Protein AF-A0AA48M0N5-F1 (afdb_monomer)

Foldseek 3Di:
DDQDPVNVVVVVVVVVVVVVVVVVVVVVVPPPDDDDDPPQPPDDDDPVVVVVVLVVLVVCVVVVDDLVVVCVVVVHDSVVSVVSD

Structure (mmCIF, N/CA/C/O backbone):
data_AF-A0AA48M0N5-F1
#
_entry.id   AF-A0AA48M0N5-F1
#
loop_
_atom_site.group_PDB
_atom_site.id
_atom_sit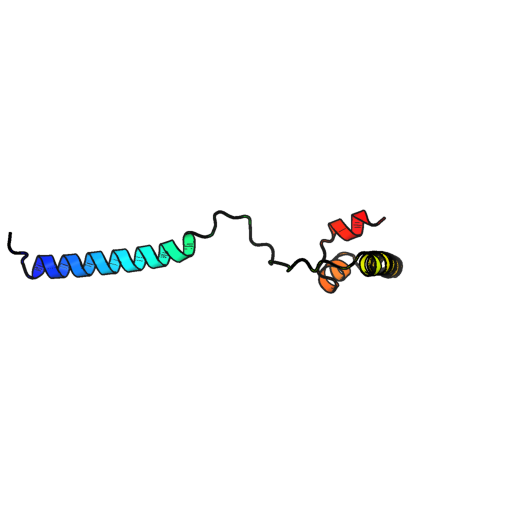e.type_symbol
_atom_site.label_atom_id
_atom_site.label_alt_id
_atom_site.label_comp_id
_atom_site.label_asym_id
_atom_site.label_entity_id
_atom_site.label_seq_id
_atom_site.pdbx_PDB_ins_code
_atom_site.Cartn_x
_atom_site.Cartn_y
_atom_site.Cartn_z
_atom_site.occupancy
_atom_site.B_iso_or_equiv
_atom_site.auth_seq_id
_atom_site.auth_comp_id
_atom_site.auth_asym_id
_atom_site.auth_atom_id
_atom_site.pdbx_PDB_model_num
ATOM 1 N N . MET A 1 1 ? -25.677 22.059 49.149 1.00 49.06 1 MET A N 1
ATOM 2 C CA . MET A 1 1 ? -26.386 21.117 48.260 1.00 49.06 1 MET A CA 1
ATOM 3 C C . MET A 1 1 ? -25.790 19.735 48.471 1.00 49.06 1 MET A C 1
ATOM 5 O O . MET A 1 1 ? -24.696 19.486 47.983 1.00 49.06 1 MET A O 1
ATOM 9 N N . GLN A 1 2 ? -26.425 18.890 49.287 1.00 68.81 2 GLN A N 1
ATOM 10 C CA . GLN A 1 2 ? -25.970 17.511 49.483 1.00 68.81 2 GLN A CA 1
ATOM 11 C C . GLN A 1 2 ? -26.550 16.674 48.343 1.00 68.81 2 GLN A C 1
ATOM 13 O O . GLN A 1 2 ? -27.766 16.652 48.172 1.00 68.81 2 GLN A O 1
ATOM 18 N N . LEU A 1 3 ? -25.690 16.064 47.528 1.00 66.88 3 LEU A N 1
ATOM 19 C CA . LEU A 1 3 ? -26.130 15.161 46.467 1.00 66.88 3 LEU A CA 1
ATOM 20 C C . LEU A 1 3 ? -26.790 13.945 47.111 1.00 66.88 3 LEU A C 1
ATOM 22 O O . LEU A 1 3 ? -26.204 13.306 47.988 1.00 66.88 3 LEU A O 1
ATOM 26 N N . THR A 1 4 ? -28.010 13.637 46.688 1.00 81.12 4 THR A N 1
ATOM 27 C CA . THR A 1 4 ? -28.70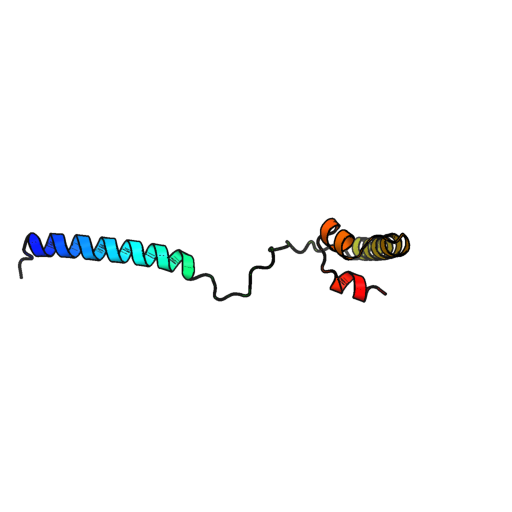3 12.442 47.157 1.00 81.12 4 THR A CA 1
ATOM 28 C C . THR A 1 4 ? -28.021 11.197 46.584 1.00 81.12 4 THR A C 1
ATOM 30 O O . THR A 1 4 ? -27.306 11.243 45.578 1.00 81.12 4 THR A O 1
ATOM 33 N N . THR A 1 5 ? -28.224 10.042 47.214 1.00 76.81 5 THR A N 1
ATOM 34 C CA . THR A 1 5 ? -27.665 8.768 46.728 1.00 76.81 5 THR A CA 1
ATOM 35 C C . THR A 1 5 ? -28.153 8.422 45.315 1.00 76.81 5 THR A C 1
ATOM 37 O O . THR A 1 5 ? -27.414 7.807 44.542 1.00 76.81 5 THR A O 1
ATOM 40 N N . ALA A 1 6 ? -29.356 8.878 44.951 1.00 79.31 6 ALA A N 1
ATOM 41 C CA . ALA A 1 6 ? -29.908 8.777 43.605 1.00 79.31 6 ALA A CA 1
ATOM 42 C C . ALA A 1 6 ? -29.132 9.641 42.595 1.00 79.31 6 ALA A C 1
ATOM 44 O O . ALA A 1 6 ? -28.798 9.154 41.513 1.00 79.31 6 ALA A O 1
ATOM 45 N N . ASP A 1 7 ? -28.763 10.870 42.967 1.00 81.00 7 ASP A N 1
ATOM 46 C CA . ASP A 1 7 ? -27.976 11.768 42.110 1.00 81.00 7 ASP A CA 1
ATOM 47 C C . ASP A 1 7 ? -26.586 11.183 41.834 1.00 81.00 7 ASP A C 1
ATOM 49 O O . ASP A 1 7 ? -26.101 11.184 40.702 1.00 81.00 7 ASP A O 1
ATOM 53 N N . ALA A 1 8 ? -25.961 10.582 42.851 1.00 81.88 8 ALA A N 1
ATOM 54 C CA . ALA A 1 8 ? -24.681 9.896 42.693 1.00 81.88 8 ALA A CA 1
ATOM 55 C C . ALA A 1 8 ? -24.779 8.680 41.748 1.00 81.88 8 ALA A C 1
ATOM 57 O O . ALA A 1 8 ? -23.858 8.422 40.969 1.00 81.88 8 ALA A O 1
ATOM 58 N N . ALA A 1 9 ? -25.887 7.935 41.784 1.00 84.00 9 ALA A N 1
ATOM 59 C CA . ALA A 1 9 ? -26.122 6.812 40.875 1.00 84.00 9 ALA A CA 1
ATOM 60 C C . ALA A 1 9 ? -26.354 7.278 39.426 1.00 84.00 9 ALA A C 1
ATOM 62 O O . ALA A 1 9 ? -25.820 6.678 38.489 1.00 84.00 9 ALA A O 1
ATOM 63 N N . GLN A 1 10 ? -27.092 8.375 39.237 1.00 85.38 10 GLN A N 1
ATOM 64 C CA . GLN A 1 10 ? -27.293 8.988 37.924 1.00 85.38 10 GLN A CA 1
ATOM 65 C C . GLN A 1 10 ? -25.976 9.501 37.335 1.00 85.38 10 GLN A C 1
ATOM 67 O O . GLN A 1 10 ? -25.678 9.222 36.174 1.00 85.38 10 GLN A O 1
ATOM 72 N N . LEU A 1 11 ? -25.137 10.153 38.143 1.00 87.38 11 LEU A N 1
ATOM 73 C CA . LEU A 1 11 ? -23.818 10.622 37.715 1.00 87.38 11 LEU A CA 1
ATOM 74 C C . LEU A 1 11 ? -22.911 9.472 37.270 1.00 87.38 11 LEU A C 1
ATOM 76 O O . LEU A 1 11 ? -22.297 9.556 36.209 1.00 87.38 11 LEU A O 1
ATOM 80 N N . LYS A 1 12 ? -22.881 8.357 38.012 1.00 87.81 12 LYS A N 1
ATOM 81 C CA . LYS A 1 12 ? -22.125 7.156 37.609 1.00 87.81 12 LYS A CA 1
ATOM 82 C C . LYS A 1 12 ? -22.582 6.612 36.252 1.00 87.81 12 LYS A C 1
ATOM 84 O O . LYS A 1 12 ? -21.748 6.216 35.440 1.00 87.81 12 LYS A O 1
ATOM 89 N N . LYS A 1 13 ? -23.891 6.632 35.983 1.00 91.06 13 LYS A N 1
ATOM 90 C CA . LYS A 1 13 ? -24.463 6.199 34.699 1.00 91.06 13 LYS A CA 1
ATOM 91 C C . LYS A 1 13 ? -24.099 7.146 33.552 1.00 91.06 13 LYS A C 1
ATOM 93 O O . LYS A 1 13 ? -23.786 6.685 32.461 1.00 91.06 13 LYS A O 1
ATOM 98 N N . ILE A 1 14 ? -24.105 8.457 33.792 1.00 91.25 14 ILE A N 1
ATOM 99 C CA . ILE A 1 14 ? -23.686 9.455 32.796 1.00 91.25 14 ILE A CA 1
ATOM 100 C C . ILE A 1 14 ? -22.198 9.287 32.466 1.00 91.25 14 ILE A C 1
ATOM 102 O O . ILE A 1 14 ? -21.829 9.296 31.294 1.00 91.25 14 ILE A O 1
ATOM 106 N N . ILE A 1 15 ? -21.357 9.073 33.483 1.00 91.69 15 ILE A N 1
ATOM 107 C CA . ILE A 1 15 ? -19.916 8.861 33.304 1.00 91.69 15 ILE A CA 1
ATOM 108 C C . ILE A 1 15 ? -19.648 7.606 32.466 1.00 91.69 15 ILE A C 1
ATOM 110 O O . ILE A 1 15 ? -18.845 7.675 31.538 1.00 91.69 15 ILE A O 1
ATOM 114 N N . SER A 1 16 ? -20.342 6.489 32.718 1.00 92.56 16 SER A N 1
ATOM 115 C CA . SER A 1 16 ? -20.138 5.272 31.918 1.00 92.56 16 SER A CA 1
ATOM 116 C C . SER A 1 16 ? -20.561 5.461 30.458 1.00 92.56 16 SER A C 1
ATOM 118 O O . SER A 1 16 ? -19.833 5.073 29.547 1.00 92.56 16 SER A O 1
ATOM 120 N N . ILE A 1 17 ? -21.691 6.131 30.208 1.00 90.69 17 ILE A N 1
ATOM 121 C CA . ILE A 1 17 ? -22.136 6.452 28.846 1.00 90.69 17 ILE A CA 1
ATOM 122 C C . ILE A 1 17 ? -21.103 7.347 28.151 1.00 90.69 17 ILE A C 1
ATOM 124 O O . ILE A 1 17 ? -20.716 7.064 27.018 1.00 90.69 17 ILE A O 1
ATOM 128 N N . ALA A 1 18 ? -20.599 8.378 28.832 1.00 88.62 18 ALA A N 1
ATOM 129 C CA . ALA A 1 18 ? -19.582 9.271 28.285 1.00 88.62 18 ALA A CA 1
ATOM 130 C C . ALA A 1 18 ? -18.274 8.534 27.954 1.00 88.62 18 ALA A C 1
ATOM 132 O O . ALA A 1 18 ? -17.717 8.757 26.882 1.00 88.62 18 ALA A O 1
ATOM 133 N N . GLN A 1 19 ? -17.823 7.614 28.815 1.00 86.88 19 GLN A N 1
ATOM 134 C CA . GLN A 1 19 ? -16.656 6.765 28.550 1.00 86.88 19 GLN A CA 1
ATOM 135 C C . GLN A 1 19 ? -16.865 5.907 27.297 1.00 86.88 19 GLN A C 1
ATOM 137 O O . GLN A 1 19 ? -16.042 5.957 26.388 1.00 86.88 19 GLN A O 1
ATOM 142 N N . THR A 1 20 ? -18.009 5.226 27.173 1.00 87.38 20 THR A N 1
ATOM 143 C CA . THR A 1 20 ? -18.296 4.405 25.980 1.00 87.38 20 THR A CA 1
ATOM 144 C C . THR A 1 20 ? -18.406 5.226 24.691 1.00 87.38 20 THR A C 1
ATOM 146 O O . THR A 1 20 ? -18.057 4.744 23.613 1.00 87.38 20 THR A O 1
ATOM 149 N N . LEU A 1 21 ? -18.889 6.470 24.772 1.00 85.06 21 LEU A N 1
ATOM 150 C CA . LEU A 1 21 ? -18.948 7.380 23.629 1.00 85.06 21 LEU A CA 1
ATOM 151 C C . LEU A 1 21 ? -17.561 7.897 23.247 1.00 85.06 21 LEU A C 1
ATOM 153 O O . LEU A 1 21 ? -17.267 7.977 22.059 1.00 85.06 21 LEU A O 1
ATOM 157 N N . LEU A 1 22 ? -16.711 8.210 24.226 1.00 83.25 22 LEU A N 1
ATOM 158 C CA . LEU A 1 22 ? -15.331 8.638 23.999 1.00 83.25 22 LEU A CA 1
ATOM 159 C C . LEU A 1 22 ? -14.470 7.507 23.431 1.00 83.25 22 LEU A C 1
ATOM 161 O O . LEU A 1 22 ? -13.697 7.759 22.516 1.00 83.25 22 LEU A O 1
ATOM 165 N N . GLU A 1 23 ? -14.651 6.268 23.889 1.00 80.44 23 GLU A N 1
ATOM 166 C CA . GLU A 1 23 ? -13.993 5.087 23.314 1.00 80.44 23 GLU A CA 1
ATOM 167 C C . GLU A 1 23 ? -14.416 4.880 21.851 1.00 80.44 23 GLU A C 1
ATOM 169 O O . GLU A 1 23 ? -13.572 4.838 20.955 1.00 80.44 23 GLU A O 1
ATOM 174 N N . LYS A 1 24 ? -15.727 4.887 21.567 1.00 77.75 24 LYS A N 1
ATOM 175 C CA . LYS A 1 24 ? -16.253 4.785 20.191 1.00 77.75 24 LYS A CA 1
ATOM 176 C C . LYS A 1 24 ? -15.858 5.967 19.298 1.00 77.75 24 LYS A C 1
ATOM 178 O O . LYS A 1 24 ? -15.746 5.812 18.080 1.00 77.75 24 LYS A O 1
ATOM 183 N N . ALA A 1 25 ? -15.687 7.158 19.870 1.00 68.44 25 ALA A N 1
ATOM 184 C CA . ALA A 1 25 ? -15.248 8.349 19.148 1.00 68.44 25 ALA A CA 1
ATOM 185 C C . ALA A 1 25 ? -13.731 8.346 18.905 1.00 68.44 25 ALA A C 1
ATOM 187 O O . ALA A 1 25 ? -13.297 8.748 17.825 1.00 68.44 25 ALA A O 1
ATOM 188 N N . GLY A 1 26 ? -12.935 7.831 19.847 1.00 60.03 26 GLY A N 1
ATOM 189 C CA . GLY A 1 26 ? -11.492 7.630 19.703 1.00 60.03 26 GLY A CA 1
ATOM 190 C C . GLY A 1 26 ? -11.143 6.689 18.548 1.00 60.03 26 GLY A C 1
ATOM 191 O O . GLY A 1 26 ? -10.171 6.922 17.834 1.00 60.03 26 GLY A O 1
ATOM 192 N N . GLU A 1 27 ? -11.999 5.705 18.267 1.00 58.31 27 GLU A N 1
ATOM 193 C CA . GLU A 1 27 ? -11.858 4.822 17.101 1.00 58.31 27 GLU A CA 1
ATOM 194 C C . GLU A 1 27 ? -12.211 5.500 15.760 1.00 58.31 27 GLU A C 1
ATOM 196 O O . GLU A 1 27 ? -11.730 5.087 14.701 1.00 58.31 27 GLU A O 1
ATOM 201 N N . LYS A 1 28 ? -13.035 6.559 15.773 1.00 55.97 28 LYS A N 1
ATOM 202 C CA . LYS A 1 28 ? -13.489 7.271 14.559 1.00 55.97 28 LYS A CA 1
ATOM 203 C C . LYS A 1 28 ? -12.780 8.608 14.305 1.00 55.97 28 LYS A C 1
ATOM 205 O O . LYS A 1 28 ? -12.895 9.146 13.205 1.00 55.97 28 LYS A O 1
ATOM 210 N N . GLY A 1 29 ? -11.995 9.106 15.261 1.00 51.16 29 GLY A N 1
ATOM 211 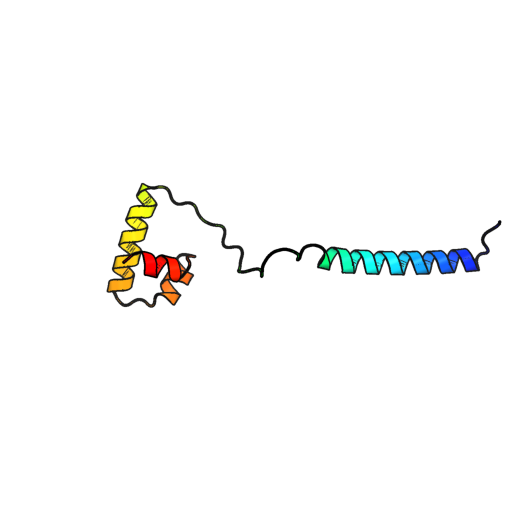C CA . GLY A 1 29 ? -11.285 10.390 15.200 1.00 51.16 29 GLY A CA 1
ATOM 212 C C . GLY A 1 29 ? -9.969 10.410 14.410 1.00 51.16 29 GLY A C 1
ATOM 213 O O . GLY A 1 29 ? -9.347 11.462 14.312 1.00 51.16 29 GLY A O 1
ATOM 214 N N . ALA A 1 30 ? -9.547 9.292 13.810 1.00 50.97 30 ALA A N 1
ATOM 215 C CA . ALA A 1 30 ? -8.325 9.206 12.995 1.00 50.97 30 ALA A CA 1
ATOM 216 C C . ALA A 1 30 ? -8.590 8.874 11.512 1.00 50.97 30 ALA A C 1
ATOM 218 O O . ALA A 1 30 ? -7.728 8.325 10.828 1.00 50.97 30 ALA A O 1
ATOM 219 N N . LYS A 1 31 ? -9.783 9.183 10.983 1.00 48.16 31 LYS A N 1
ATOM 220 C CA . LYS A 1 31 ? -10.097 8.994 9.551 1.00 48.16 31 LYS A CA 1
ATOM 221 C C . LYS A 1 31 ? -10.594 10.271 8.879 1.00 48.16 31 LYS A C 1
ATOM 223 O O . LYS A 1 31 ? -11.556 10.276 8.126 1.00 48.16 31 LYS A O 1
ATOM 228 N N . GLY A 1 32 ? -9.841 11.341 9.103 1.00 48.81 32 GLY A N 1
ATOM 229 C CA . GLY A 1 32 ? -9.715 12.470 8.185 1.00 48.81 32 GLY A CA 1
ATOM 230 C C . GLY A 1 32 ? -8.432 12.364 7.357 1.00 48.81 32 GLY A C 1
ATOM 231 O O . GLY A 1 32 ? -7.684 13.327 7.263 1.00 48.81 32 GLY A O 1
ATOM 232 N N . ALA A 1 33 ? -8.111 11.192 6.806 1.00 51.75 33 ALA A N 1
ATOM 233 C CA . ALA A 1 33 ? -7.006 11.045 5.865 1.00 51.75 33 ALA A CA 1
ATOM 234 C C . ALA A 1 33 ? -7.322 9.905 4.896 1.00 51.75 33 ALA A C 1
ATOM 236 O O . ALA A 1 33 ? -7.484 8.764 5.313 1.00 51.75 33 ALA A O 1
ATOM 237 N N . ARG A 1 34 ? -7.480 10.291 3.624 1.00 47.03 34 ARG A N 1
ATOM 238 C CA . ARG A 1 34 ? -7.467 9.515 2.372 1.00 47.03 34 ARG A CA 1
ATOM 239 C C . ARG A 1 34 ? -7.561 7.996 2.530 1.00 47.03 34 ARG A C 1
ATOM 241 O O . ARG A 1 34 ? -6.662 7.387 3.096 1.00 47.03 34 ARG A O 1
ATOM 248 N N . ALA A 1 35 ? -8.611 7.426 1.928 1.00 43.09 35 ALA A N 1
ATOM 249 C CA . ALA A 1 35 ? -8.806 6.000 1.669 1.00 43.09 35 ALA A CA 1
ATOM 250 C C . ALA A 1 35 ? -7.498 5.205 1.784 1.00 43.09 35 ALA A C 1
ATOM 252 O O . ALA A 1 35 ? -6.585 5.390 0.975 1.00 43.09 35 ALA A O 1
ATOM 253 N N . ALA A 1 36 ? -7.409 4.380 2.829 1.00 45.75 36 ALA A N 1
ATOM 254 C CA . ALA A 1 36 ? -6.267 3.532 3.117 1.00 45.75 36 ALA A CA 1
ATOM 255 C C . ALA A 1 36 ? -6.101 2.500 1.992 1.00 45.75 36 ALA A C 1
ATOM 257 O O . ALA A 1 36 ? -6.532 1.355 2.096 1.00 45.75 36 ALA A O 1
ATOM 258 N N . GLY A 1 37 ? -5.468 2.916 0.897 1.00 47.94 37 GLY A N 1
ATOM 259 C CA . GLY A 1 37 ? -4.660 2.007 0.110 1.00 47.94 37 GLY A CA 1
ATOM 260 C C . GLY A 1 37 ? -3.580 1.478 1.043 1.00 47.94 37 GLY A C 1
ATOM 261 O O . GLY A 1 37 ? -2.942 2.270 1.737 1.00 47.94 37 GLY A O 1
ATOM 262 N N . VAL A 1 38 ? -3.452 0.152 1.101 1.00 55.25 38 VAL A N 1
ATOM 263 C CA . VAL A 1 38 ? -2.406 -0.596 1.812 1.00 55.25 38 VAL A CA 1
ATOM 264 C C . VAL A 1 38 ? -1.142 0.255 1.897 1.00 55.25 38 VAL A C 1
ATOM 266 O O . VAL A 1 38 ? -0.598 0.637 0.859 1.00 55.25 38 VAL A O 1
ATOM 269 N N . ALA A 1 39 ? -0.727 0.611 3.117 1.00 52.00 39 ALA A N 1
ATOM 270 C CA . ALA A 1 39 ? 0.466 1.409 3.358 1.00 52.00 39 ALA A CA 1
ATOM 271 C C . ALA A 1 39 ? 1.685 0.604 2.899 1.00 52.00 39 ALA A C 1
ATOM 273 O O . ALA A 1 39 ? 2.324 -0.109 3.666 1.00 52.00 39 ALA A O 1
ATOM 274 N N . HIS A 1 40 ? 1.969 0.672 1.603 1.00 59.06 40 HIS A N 1
ATOM 275 C CA . HIS A 1 40 ? 3.132 0.050 1.022 1.00 59.06 40 HIS A CA 1
ATOM 276 C C . HIS A 1 40 ? 4.315 0.907 1.454 1.00 59.06 40 HIS A C 1
ATOM 278 O O . HIS A 1 40 ? 4.487 2.030 0.971 1.00 59.06 40 HIS A O 1
ATOM 284 N N . THR A 1 41 ? 5.101 0.410 2.408 1.00 58.72 41 THR A N 1
ATOM 285 C CA . THR A 1 41 ? 6.346 1.049 2.830 1.00 58.72 41 THR A CA 1
ATOM 286 C C . THR A 1 41 ? 7.189 1.258 1.579 1.00 58.72 41 THR A C 1
ATOM 288 O O . THR A 1 41 ? 7.629 0.299 0.943 1.00 58.72 41 THR A O 1
ATOM 291 N N . ARG A 1 42 ? 7.335 2.514 1.147 1.00 61.62 42 ARG A N 1
ATOM 292 C CA . ARG A 1 42 ? 8.029 2.833 -0.099 1.00 61.62 42 ARG A CA 1
ATOM 293 C C . ARG A 1 42 ? 9.513 2.549 0.100 1.00 61.62 42 ARG A C 1
ATOM 295 O O . ARG A 1 42 ? 10.228 3.372 0.666 1.00 61.62 42 ARG A O 1
ATOM 302 N N . ILE A 1 43 ? 9.973 1.399 -0.386 1.00 68.69 43 ILE A N 1
ATOM 303 C CA . ILE A 1 43 ? 11.392 1.039 -0.373 1.00 68.69 43 ILE A CA 1
ATOM 304 C C . ILE A 1 43 ? 12.124 1.996 -1.321 1.00 68.69 43 ILE A C 1
ATOM 306 O O . ILE A 1 43 ? 11.971 1.928 -2.544 1.00 68.69 43 ILE A O 1
ATOM 310 N N . ARG A 1 44 ? 12.908 2.925 -0.762 1.00 65.31 44 ARG A N 1
ATOM 311 C CA . ARG A 1 44 ? 13.826 3.766 -1.540 1.00 65.31 44 ARG A CA 1
ATOM 312 C C . ARG A 1 44 ? 15.011 2.904 -1.977 1.00 65.31 44 ARG A C 1
ATOM 314 O O . ARG A 1 44 ? 15.821 2.511 -1.147 1.00 65.31 44 ARG A O 1
ATOM 321 N N . ARG A 1 45 ? 15.103 2.603 -3.274 1.00 76.12 45 ARG A N 1
ATOM 322 C CA . ARG A 1 45 ? 16.259 1.912 -3.872 1.00 76.12 45 ARG A CA 1
ATOM 323 C C . ARG A 1 45 ? 17.355 2.925 -4.205 1.00 76.12 45 ARG A C 1
ATOM 325 O O . ARG A 1 45 ? 17.036 4.042 -4.616 1.00 76.12 45 ARG A O 1
ATOM 332 N N . SER A 1 46 ? 18.621 2.544 -4.039 1.00 74.06 46 SER A N 1
ATOM 333 C CA . SER A 1 46 ? 19.760 3.391 -4.415 1.00 74.06 46 SER A CA 1
ATOM 334 C C . SER A 1 46 ? 19.820 3.580 -5.944 1.00 74.06 46 SER A C 1
ATOM 336 O O . SER A 1 46 ? 19.262 2.781 -6.698 1.00 74.06 46 SER A O 1
ATOM 338 N N . GLY A 1 47 ? 20.463 4.646 -6.435 1.00 72.00 47 GLY A N 1
ATOM 339 C CA . GLY A 1 47 ? 20.424 5.019 -7.860 1.00 72.00 47 GLY A CA 1
ATOM 340 C C . GLY A 1 47 ? 20.908 3.927 -8.829 1.00 72.00 47 GLY A C 1
ATOM 341 O O . GLY A 1 47 ? 20.309 3.740 -9.891 1.00 72.0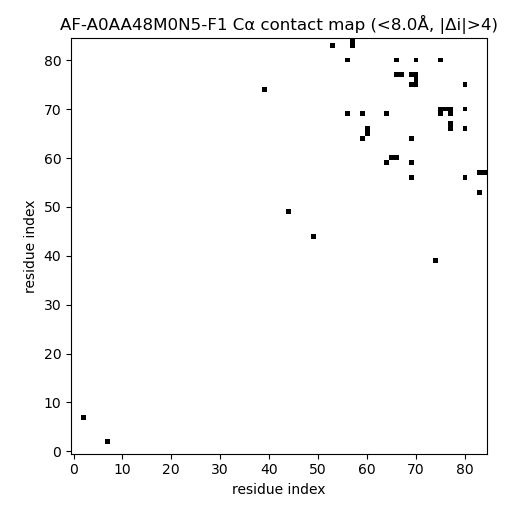0 47 GLY A O 1
ATOM 342 N N . LYS A 1 48 ? 21.940 3.157 -8.450 1.00 72.44 48 LYS A N 1
ATOM 343 C CA . LYS A 1 48 ? 22.447 2.027 -9.252 1.00 72.44 48 LYS A CA 1
ATOM 344 C C . LYS A 1 48 ? 21.421 0.892 -9.312 1.00 72.44 48 LYS A C 1
ATOM 346 O O . LYS A 1 48 ? 21.068 0.453 -10.410 1.00 72.44 48 LYS A O 1
ATOM 351 N N . ASP A 1 49 ? 20.857 0.524 -8.164 1.00 80.31 49 ASP A N 1
ATOM 352 C CA . ASP A 1 49 ? 19.835 -0.525 -8.043 1.00 80.31 49 ASP A CA 1
ATOM 353 C C . ASP A 1 49 ? 18.555 -0.173 -8.8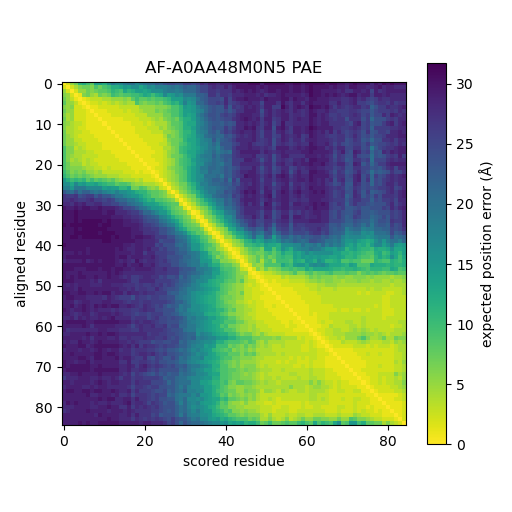06 1.00 80.31 49 ASP A C 1
ATOM 355 O O . ASP A 1 49 ? 17.896 -1.035 -9.383 1.00 80.31 49 ASP A O 1
ATOM 359 N N . LEU A 1 50 ? 18.211 1.116 -8.866 1.00 84.12 50 LEU A N 1
ATOM 360 C CA . LEU A 1 50 ? 17.023 1.601 -9.561 1.00 84.12 50 LEU A CA 1
ATOM 361 C C . LEU A 1 50 ? 17.149 1.420 -11.083 1.00 84.12 50 LEU A C 1
ATOM 363 O O . LEU A 1 50 ? 16.187 1.026 -11.741 1.00 84.12 50 LEU A O 1
ATOM 367 N N . SER A 1 51 ? 18.338 1.644 -11.649 1.00 86.00 51 SER A N 1
ATOM 368 C CA . SER A 1 51 ? 18.585 1.437 -13.083 1.00 86.00 51 SER A CA 1
ATOM 369 C C . SER A 1 51 ? 18.510 -0.040 -13.492 1.00 86.00 51 SER A C 1
ATOM 371 O O . SER A 1 51 ? 17.858 -0.368 -14.487 1.00 86.00 51 SER A O 1
ATOM 373 N N . ALA A 1 52 ? 19.109 -0.934 -12.698 1.00 87.44 52 ALA A N 1
ATOM 374 C CA . ALA A 1 52 ? 19.050 -2.379 -12.908 1.00 87.44 52 ALA A CA 1
ATOM 375 C C . ALA A 1 52 ? 17.608 -2.888 -12.783 1.00 87.44 52 ALA A C 1
ATOM 377 O O . ALA A 1 52 ? 17.125 -3.632 -13.636 1.00 87.44 52 ALA A O 1
ATOM 378 N N . PHE A 1 53 ? 16.882 -2.385 -11.786 1.00 86.88 53 PHE A N 1
ATOM 379 C CA . PHE A 1 53 ? 15.480 -2.706 -11.579 1.00 86.88 53 PHE A CA 1
ATOM 380 C C . PHE A 1 53 ? 14.586 -2.294 -12.762 1.00 86.88 53 PHE A C 1
ATOM 382 O O . PHE A 1 53 ? 13.736 -3.066 -13.199 1.00 86.88 53 PHE A O 1
ATOM 389 N N . ARG A 1 54 ? 14.793 -1.100 -13.335 1.00 89.38 54 ARG A N 1
ATOM 390 C CA . ARG A 1 54 ? 14.050 -0.664 -14.533 1.00 89.38 54 ARG A CA 1
ATOM 391 C C . ARG A 1 54 ? 14.322 -1.565 -15.736 1.00 89.38 54 ARG A C 1
ATOM 393 O O . ARG A 1 54 ? 13.394 -1.871 -16.479 1.00 89.38 54 ARG A O 1
ATOM 400 N N . LYS A 1 55 ? 15.577 -1.985 -15.936 1.00 90.31 55 LYS A N 1
ATOM 401 C CA . LYS A 1 55 ? 15.943 -2.914 -17.019 1.00 90.31 55 LYS A CA 1
ATOM 402 C C . LYS A 1 55 ? 15.253 -4.266 -16.84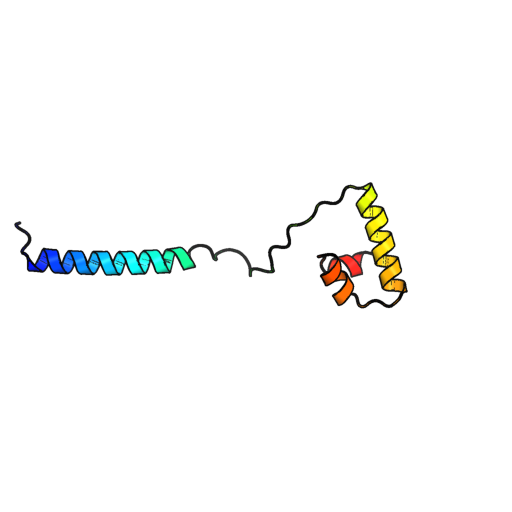4 1.00 90.31 55 LYS A C 1
ATOM 404 O O . LYS A 1 55 ? 14.700 -4.778 -17.813 1.00 90.31 55 LYS A O 1
ATOM 409 N N . MET A 1 56 ? 15.229 -4.788 -15.619 1.00 89.88 56 MET A N 1
ATOM 410 C CA . MET A 1 56 ? 14.536 -6.033 -15.290 1.00 89.88 56 MET A CA 1
ATOM 411 C C . MET A 1 56 ? 13.028 -5.935 -15.568 1.00 89.88 56 MET A C 1
ATOM 413 O O . MET A 1 56 ? 12.514 -6.753 -16.324 1.00 89.88 56 MET A O 1
ATOM 417 N N . LEU A 1 57 ? 12.341 -4.876 -15.117 1.00 90.44 57 LEU A N 1
ATOM 418 C CA . LEU A 1 57 ? 10.912 -4.695 -15.419 1.00 90.44 57 LEU A CA 1
ATOM 419 C C . LEU A 1 57 ? 10.608 -4.646 -16.924 1.00 90.44 57 LEU A C 1
ATOM 421 O O . LEU A 1 57 ? 9.600 -5.190 -17.374 1.00 90.44 57 LEU A O 1
ATOM 425 N N . LYS A 1 58 ? 11.474 -4.006 -17.721 1.00 89.56 58 LYS A N 1
ATOM 426 C CA . LYS A 1 58 ? 11.325 -3.993 -19.185 1.00 89.56 58 LYS A CA 1
ATOM 427 C C . LYS A 1 58 ? 11.521 -5.380 -19.793 1.00 89.56 58 LYS A C 1
ATOM 429 O O . LYS A 1 58 ? 10.806 -5.723 -20.729 1.00 89.56 58 LYS A O 1
ATOM 434 N N . ALA A 1 59 ? 12.473 -6.160 -19.286 1.00 89.56 59 ALA A N 1
ATOM 435 C CA . ALA A 1 59 ? 12.716 -7.523 -19.748 1.00 89.56 59 ALA A CA 1
ATOM 436 C C . ALA A 1 59 ? 11.530 -8.445 -19.427 1.00 89.56 59 ALA A C 1
ATOM 438 O O . ALA A 1 59 ? 11.049 -9.137 -20.320 1.00 89.56 59 ALA A O 1
ATOM 439 N N . GLU A 1 60 ? 10.992 -8.388 -18.206 1.00 87.38 60 GLU A N 1
ATOM 440 C CA . GLU A 1 60 ? 9.831 -9.199 -17.814 1.00 87.38 60 GLU A CA 1
ATOM 441 C C . GLU A 1 60 ? 8.563 -8.812 -18.590 1.00 87.38 60 GLU A C 1
ATOM 443 O O . GLU A 1 60 ? 7.799 -9.680 -19.011 1.00 87.38 60 GLU A O 1
ATOM 448 N N . ARG A 1 61 ? 8.376 -7.518 -18.887 1.00 87.06 61 ARG A N 1
ATOM 449 C CA . ARG A 1 61 ? 7.296 -7.068 -19.777 1.00 87.06 61 ARG A CA 1
ATOM 450 C C . ARG A 1 61 ? 7.471 -7.598 -21.204 1.00 87.06 61 ARG A C 1
ATOM 452 O O . ARG A 1 61 ? 6.495 -8.033 -21.807 1.00 87.06 61 ARG A O 1
ATOM 459 N N . LYS A 1 62 ? 8.695 -7.584 -21.748 1.00 86.69 62 LYS A N 1
ATOM 460 C CA . LYS A 1 62 ? 8.995 -8.157 -23.076 1.00 86.69 62 LYS A CA 1
ATOM 461 C C . LYS A 1 62 ? 8.797 -9.673 -23.120 1.00 86.69 62 LYS A C 1
ATOM 463 O O . LYS A 1 62 ? 8.428 -10.190 -24.164 1.00 86.69 62 LYS A O 1
ATOM 468 N N . ALA A 1 63 ? 8.996 -10.360 -21.998 1.00 87.62 63 ALA A N 1
ATOM 469 C CA . ALA A 1 63 ? 8.713 -11.784 -21.852 1.00 87.62 63 ALA A CA 1
ATOM 470 C C . ALA A 1 63 ? 7.204 -12.107 -21.777 1.00 87.62 63 ALA A C 1
ATOM 472 O O . ALA A 1 63 ? 6.838 -13.275 -21.695 1.00 87.62 63 ALA A O 1
ATOM 473 N N . GLY A 1 64 ? 6.327 -11.095 -21.806 1.00 87.88 64 GLY A N 1
ATOM 474 C CA . GLY A 1 64 ? 4.874 -11.274 -21.822 1.00 87.88 64 GLY A CA 1
ATOM 475 C C . GLY A 1 64 ? 4.226 -11.373 -20.440 1.00 87.88 64 GLY A C 1
ATOM 476 O O . GLY A 1 64 ? 3.052 -11.723 -20.349 1.00 87.88 64 GLY A O 1
ATOM 477 N N . VAL A 1 65 ? 4.949 -11.056 -19.358 1.00 85.94 65 VAL A N 1
ATOM 478 C CA . VAL A 1 65 ? 4.374 -11.075 -18.005 1.00 85.94 65 VAL A CA 1
ATOM 479 C C . VAL A 1 65 ? 3.338 -9.947 -17.855 1.00 85.94 65 VAL A C 1
ATOM 481 O O . VAL A 1 65 ? 3.650 -8.787 -18.158 1.00 85.94 65 VAL A O 1
ATOM 484 N N . PRO A 1 66 ? 2.120 -10.233 -17.353 1.00 90.81 66 PRO A N 1
ATOM 485 C CA . PRO A 1 66 ? 1.110 -9.210 -17.116 1.00 90.81 66 PRO A CA 1
ATOM 486 C C . PRO A 1 66 ? 1.583 -8.123 -16.143 1.00 90.81 66 PRO A C 1
ATOM 488 O O . PRO A 1 66 ? 2.137 -8.392 -15.076 1.00 90.81 66 PRO A O 1
ATOM 491 N N . VAL A 1 67 ? 1.283 -6.864 -16.474 1.00 87.94 67 VAL A N 1
ATOM 492 C CA . VAL A 1 67 ? 1.666 -5.688 -15.667 1.00 87.94 67 VAL A CA 1
ATOM 493 C C . VAL A 1 67 ? 1.100 -5.757 -14.243 1.00 87.94 67 VAL A C 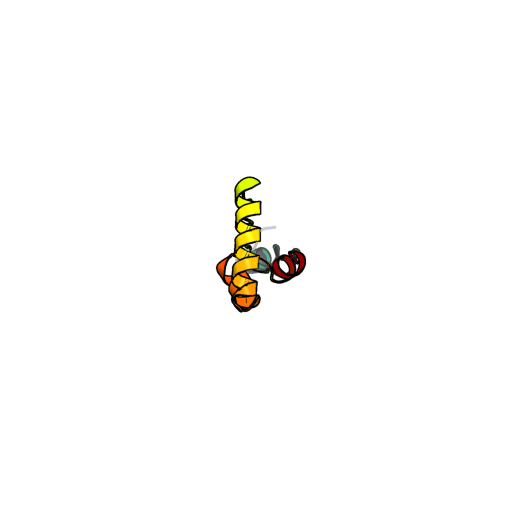1
ATOM 495 O O . VAL A 1 67 ? 1.757 -5.323 -13.297 1.00 87.94 67 VAL A O 1
ATOM 498 N N . ALA A 1 68 ? -0.097 -6.325 -14.075 1.00 87.25 68 ALA A N 1
ATOM 499 C CA . ALA A 1 68 ? -0.724 -6.499 -12.766 1.00 87.25 68 ALA A CA 1
ATOM 500 C C . ALA A 1 68 ? 0.094 -7.419 -11.846 1.00 87.25 68 ALA A C 1
ATOM 502 O O . ALA A 1 68 ? 0.199 -7.156 -10.647 1.00 87.25 68 ALA A O 1
ATOM 503 N N . ASP A 1 69 ? 0.713 -8.456 -12.406 1.00 88.19 69 ASP A N 1
ATOM 504 C CA . ASP A 1 69 ? 1.502 -9.416 -11.638 1.00 88.19 69 ASP A CA 1
ATOM 505 C C . ASP A 1 69 ? 2.876 -8.842 -11.292 1.00 88.19 69 ASP A C 1
ATOM 507 O O . ASP A 1 69 ? 3.334 -8.992 -10.161 1.00 88.19 69 ASP A O 1
ATOM 511 N N . LEU A 1 70 ? 3.491 -8.090 -12.210 1.00 87.62 70 LEU A N 1
ATOM 512 C CA . LEU A 1 70 ? 4.726 -7.337 -11.950 1.00 87.62 70 LEU A CA 1
ATOM 513 C C . LEU A 1 70 ? 4.548 -6.306 -10.831 1.00 87.62 70 LEU A C 1
ATOM 515 O O . LEU A 1 70 ? 5.388 -6.186 -9.936 1.00 87.62 70 LEU A O 1
ATOM 519 N N . ALA A 1 71 ? 3.429 -5.581 -10.862 1.00 87.06 71 ALA A N 1
ATOM 520 C CA . ALA A 1 71 ? 3.074 -4.593 -9.853 1.00 87.06 71 ALA A CA 1
ATOM 521 C C . ALA A 1 71 ? 2.949 -5.225 -8.458 1.00 87.06 71 ALA A C 1
ATOM 523 O O . ALA A 1 71 ? 3.526 -4.715 -7.495 1.00 87.06 71 ALA A O 1
ATOM 524 N N . LYS A 1 72 ? 2.255 -6.368 -8.360 1.00 87.81 72 LYS A N 1
ATOM 525 C CA . LYS A 1 72 ? 2.093 -7.120 -7.107 1.00 87.81 72 LYS A CA 1
ATOM 526 C C . LYS A 1 72 ? 3.416 -7.697 -6.603 1.00 87.81 72 LYS A C 1
ATOM 528 O O . LYS A 1 72 ? 3.735 -7.524 -5.432 1.00 87.81 72 LYS A O 1
ATOM 533 N N . LYS A 1 73 ? 4.203 -8.338 -7.476 1.00 87.69 73 LYS A N 1
ATOM 534 C CA . LYS A 1 73 ? 5.481 -8.980 -7.114 1.00 87.69 73 LYS A CA 1
ATOM 535 C C . LYS A 1 73 ? 6.509 -7.991 -6.573 1.00 87.69 73 LYS A C 1
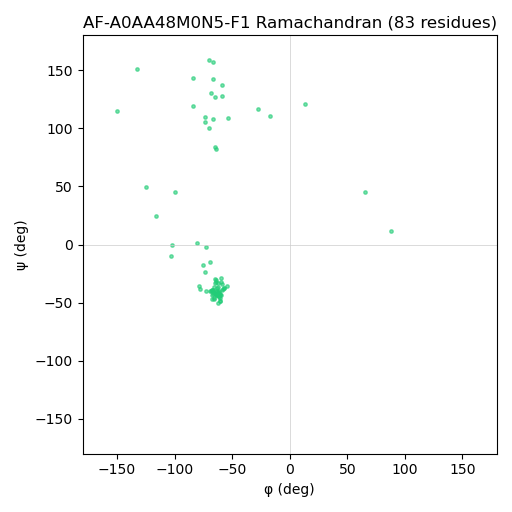ATOM 537 O O . LYS A 1 73 ? 7.224 -8.305 -5.627 1.00 87.69 73 LYS A O 1
ATOM 542 N N . HIS A 1 74 ? 6.594 -6.803 -7.169 1.00 83.81 74 HIS A N 1
ATOM 543 C CA . HIS A 1 74 ? 7.623 -5.822 -6.815 1.00 83.81 74 HIS A CA 1
ATOM 544 C C . HIS A 1 74 ? 7.132 -4.680 -5.923 1.00 83.81 74 HIS A C 1
ATOM 546 O O . HIS A 1 74 ? 7.933 -3.804 -5.583 1.00 83.81 74 HIS A O 1
ATOM 552 N N . GLY A 1 75 ? 5.847 -4.678 -5.560 1.00 83.25 75 GLY A N 1
ATOM 553 C CA . GLY A 1 75 ? 5.239 -3.673 -4.693 1.00 83.25 75 GLY A CA 1
ATOM 554 C C . GLY A 1 75 ? 5.214 -2.271 -5.300 1.00 83.25 75 GLY A C 1
ATOM 555 O O . GLY A 1 75 ? 5.598 -1.297 -4.652 1.00 83.25 75 GLY A O 1
ATOM 556 N N . ILE A 1 76 ? 4.832 -2.160 -6.575 1.00 85.56 76 ILE A N 1
ATOM 557 C CA . ILE A 1 76 ? 4.872 -0.900 -7.332 1.00 85.56 76 ILE A CA 1
ATOM 558 C C . ILE A 1 76 ? 3.553 -0.691 -8.058 1.00 85.56 76 ILE A C 1
ATOM 560 O O . ILE A 1 76 ? 2.876 -1.649 -8.416 1.00 85.56 76 ILE A O 1
ATOM 564 N N . SER A 1 77 ? 3.172 0.563 -8.292 1.00 86.50 77 SER A N 1
ATOM 565 C CA . SER A 1 77 ? 1.944 0.849 -9.023 1.00 86.50 77 SER A CA 1
ATOM 566 C C . SER A 1 77 ? 2.046 0.393 -10.488 1.00 86.50 77 SER A C 1
ATOM 568 O O . SER A 1 77 ? 3.085 0.591 -11.124 1.00 86.50 77 SER A O 1
ATOM 570 N N . PRO A 1 78 ? 0.960 -0.134 -11.082 1.00 87.50 78 PRO A N 1
ATOM 571 C CA . PRO A 1 78 ? 0.913 -0.428 -12.516 1.00 87.50 78 PRO A CA 1
ATOM 572 C C . PRO A 1 78 ? 1.257 0.795 -13.378 1.00 87.50 78 PRO A C 1
ATOM 574 O O . PRO A 1 78 ? 1.951 0.679 -14.385 1.00 87.50 78 PRO A O 1
ATOM 577 N N . SER A 1 79 ? 0.839 1.988 -12.938 1.00 89.69 79 SER A N 1
ATOM 578 C CA . SER A 1 79 ? 1.160 3.264 -13.586 1.00 89.69 79 SER A CA 1
ATOM 579 C C . SER A 1 79 ? 2.664 3.515 -13.710 1.00 89.69 79 SER A C 1
ATOM 581 O O . SER A 1 79 ? 3.107 4.017 -14.740 1.00 89.69 79 SER A O 1
ATOM 583 N N . TYR A 1 80 ? 3.457 3.117 -12.711 1.00 88.19 80 TYR A N 1
ATOM 584 C CA . TYR A 1 80 ? 4.912 3.238 -12.765 1.00 88.19 80 TYR A CA 1
ATOM 585 C C . TYR A 1 80 ? 5.499 2.390 -13.891 1.00 88.19 80 TYR A C 1
ATOM 587 O O . TYR A 1 80 ? 6.394 2.843 -14.593 1.00 88.19 80 TYR A O 1
ATOM 595 N N . ILE A 1 81 ? 4.974 1.181 -14.103 1.00 88.25 81 ILE A N 1
ATOM 596 C CA . ILE A 1 81 ? 5.450 0.273 -15.153 1.00 88.25 81 ILE A CA 1
ATOM 597 C C . ILE A 1 81 ? 5.136 0.847 -16.541 1.00 88.25 81 ILE A C 1
ATOM 599 O O . ILE A 1 81 ? 5.996 0.817 -17.419 1.00 88.25 81 ILE A O 1
ATOM 603 N N . TYR A 1 82 ? 3.951 1.436 -16.734 1.00 89.62 82 TYR A N 1
ATOM 604 C CA . TYR A 1 82 ? 3.587 2.083 -18.002 1.00 89.62 82 TYR A CA 1
ATOM 605 C C . TYR A 1 82 ? 4.446 3.311 -18.327 1.00 89.62 82 TYR A C 1
ATOM 607 O O . TYR A 1 82 ? 4.761 3.542 -19.491 1.00 89.62 82 TYR A O 1
ATOM 615 N N . GLN A 1 83 ? 4.884 4.062 -17.314 1.00 87.62 83 GLN A N 1
ATOM 616 C CA . GLN A 1 83 ? 5.792 5.199 -17.497 1.00 87.62 83 GLN A CA 1
ATOM 617 C C . GLN A 1 83 ? 7.209 4.789 -17.925 1.00 87.62 83 GLN A C 1
ATOM 619 O O . GLN A 1 83 ? 7.977 5.643 -18.362 1.00 87.62 83 GLN A O 1
ATOM 624 N N . LEU A 1 84 ? 7.589 3.510 -17.795 1.00 82.50 84 LEU A N 1
ATOM 625 C CA . LEU A 1 84 ? 8.952 3.073 -18.106 1.00 82.50 84 LEU A CA 1
ATOM 626 C C . LEU A 1 84 ? 9.248 2.971 -19.606 1.00 82.50 84 LEU A C 1
ATOM 628 O O . LEU A 1 84 ? 10.435 2.985 -19.934 1.00 82.50 84 LEU A O 1
ATOM 632 N N . GLY A 1 85 ? 8.241 2.920 -20.487 1.00 65.06 85 GLY A N 1
ATOM 633 C CA . GLY A 1 85 ? 8.429 2.835 -21.946 1.00 65.06 85 GLY A CA 1
ATOM 634 C C . GLY A 1 85 ? 9.004 1.501 -22.390 1.00 65.06 85 GLY A C 1
ATOM 635 O O . GLY A 1 85 ? 10.253 1.363 -22.391 1.00 65.06 85 GLY A O 1
#

Solvent-accessible surface area (backbone atoms only — not comparable to full-atom values): 5370 Å² total; per-residue (Å²): 136,85,79,49,76,66,54,54,52,51,50,54,52,51,50,51,52,50,49,56,48,50,55,60,42,63,75,60,71,79,69,90,64,75,84,83,64,80,85,70,79,79,79,83,68,55,77,69,57,46,54,55,50,54,54,50,55,53,51,46,47,73,73,66,52,56,58,70,56,54,17,63,76,71,73,46,60,54,68,60,60,66,72,65,117

pLDDT: mean 77.38, std 14.51, range [43.09, 92.56]

Secondary structure (DSSP, 8-state):
-PPPHHHHHHHHHHHHHHHHHHHHHHTTTT--S-------------HHHHHHHHHHHHHHHHTT--HHHHHHHHT--HHHHHTT-

Organism: NCBI:txid556182

Nearest PDB structures (foldseek):
  2gm4-assembly1_A  TM=4.499E-01  e=7.215E-02  Escherichia coli
  1gdt-assembly1_B  TM=4.653E-01  e=2.101E-01  Escherichia coli
  2r0q-assembly1_F  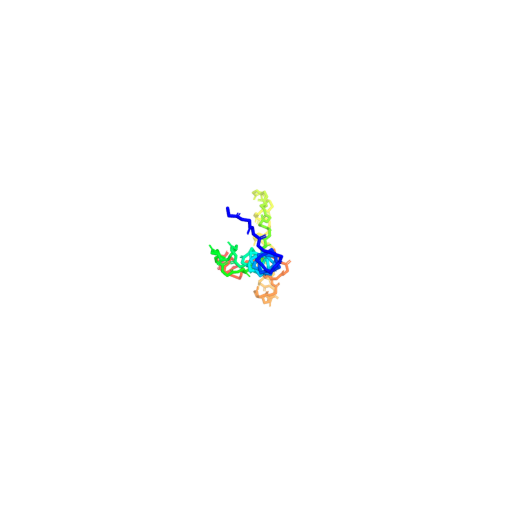TM=4.773E-01  e=4.601E-01  Staphylococcus aureus
  2r0q-assembly1_E  TM=4.419E-01  e=5.306E-01  Staphylococcus aureus

Mean predicted aligned error: 16.67 Å

Radius of gyration: 27.4 Å; Cα contacts (8 Å, |Δi|>4): 23; chains: 1; bounding box: 52×33×73 Å

Sequence (85 aa):
MQLTTADAAQLKKIISIAQTLLEKAGEKGAKGARAAGVAHTRIRRSGKDLSAFRKMLKAERKAGVPVADLAKKHGISPSYIYQLG